Protein AF-A0A6P9AJT9-F1 (afdb_monomer_lite)

Structure (mmCIF, N/CA/C/O backbone):
data_AF-A0A6P9AJT9-F1
#
_entry.id   AF-A0A6P9AJT9-F1
#
loop_
_atom_site.group_PDB
_atom_site.id
_atom_site.type_symbol
_atom_site.label_atom_id
_atom_site.label_alt_id
_atom_site.label_comp_id
_atom_site.label_asym_id
_atom_site.label_entity_id
_atom_site.label_seq_id
_atom_site.pdbx_PDB_ins_code
_atom_site.Cartn_x
_atom_site.Cartn_y
_atom_site.Cartn_z
_atom_site.occupancy
_atom_site.B_iso_or_equiv
_atom_site.auth_seq_id
_atom_site.auth_comp_id
_atom_site.auth_asym_id
_atom_site.auth_atom_id
_atom_site.pdbx_PDB_model_num
ATOM 1 N N . MET A 1 1 ? 3.632 -14.065 -50.472 1.00 48.81 1 MET A N 1
ATOM 2 C CA . MET A 1 1 ? 4.956 -13.407 -50.469 1.00 48.81 1 MET A CA 1
ATOM 3 C C . MET A 1 1 ? 5.818 -14.135 -49.454 1.00 48.81 1 MET A C 1
ATOM 5 O O . MET A 1 1 ? 5.498 -14.077 -48.276 1.00 48.81 1 MET A O 1
ATOM 9 N N . ALA A 1 2 ? 6.800 -14.916 -49.907 1.00 60.28 2 ALA A N 1
ATOM 10 C CA . ALA A 1 2 ? 7.737 -15.587 -49.007 1.00 60.28 2 ALA A CA 1
ATOM 11 C C . ALA A 1 2 ? 8.748 -14.549 -48.498 1.00 60.28 2 ALA A C 1
ATOM 13 O O . ALA A 1 2 ? 9.309 -13.810 -49.304 1.00 60.28 2 ALA A O 1
ATOM 14 N N . VAL A 1 3 ? 8.918 -14.454 -47.178 1.00 65.94 3 VAL A N 1
ATOM 15 C CA . VAL A 1 3 ? 9.905 -13.563 -46.550 1.00 65.94 3 VAL A CA 1
ATOM 16 C C . VAL A 1 3 ? 11.297 -14.064 -46.923 1.00 65.94 3 VAL A C 1
ATOM 18 O O . VAL A 1 3 ? 11.559 -15.264 -46.822 1.00 65.94 3 VAL A O 1
ATOM 21 N N . SER A 1 4 ? 12.165 -13.171 -47.401 1.00 76.00 4 SER A N 1
ATOM 22 C CA . SER A 1 4 ? 13.507 -13.556 -47.824 1.00 76.00 4 SER A CA 1
ATOM 23 C C . SER A 1 4 ? 14.396 -13.841 -46.609 1.00 76.00 4 SER A C 1
ATOM 25 O O . SER A 1 4 ? 14.273 -13.223 -45.551 1.00 76.00 4 SER A O 1
ATOM 27 N N . ASP A 1 5 ? 15.324 -14.782 -46.757 1.00 70.56 5 ASP A N 1
ATOM 28 C CA . ASP A 1 5 ? 16.212 -15.228 -45.675 1.00 70.56 5 ASP A CA 1
ATOM 29 C C . ASP A 1 5 ? 17.181 -14.120 -45.200 1.00 70.56 5 ASP A C 1
ATOM 31 O O . ASP A 1 5 ? 17.721 -14.157 -44.094 1.00 70.56 5 ASP A O 1
ATOM 35 N N . GLN A 1 6 ? 17.380 -13.088 -46.028 1.00 69.25 6 GLN A N 1
ATOM 36 C CA . GLN A 1 6 ? 18.129 -11.880 -45.675 1.00 69.25 6 GLN A CA 1
ATOM 37 C C . GLN A 1 6 ? 17.323 -10.964 -44.744 1.00 69.25 6 GLN A C 1
ATOM 39 O O . GLN A 1 6 ? 17.877 -10.458 -43.766 1.00 69.25 6 GLN A O 1
ATOM 44 N N . ASP A 1 7 ? 16.016 -10.821 -44.972 1.00 65.56 7 ASP A N 1
ATOM 45 C CA . ASP A 1 7 ? 15.132 -10.012 -44.122 1.00 65.56 7 ASP A CA 1
ATOM 46 C C . ASP A 1 7 ? 15.021 -10.599 -42.706 1.00 65.56 7 ASP A C 1
ATOM 48 O O . ASP A 1 7 ? 15.033 -9.867 -41.715 1.00 65.56 7 ASP A O 1
ATOM 52 N N . LEU A 1 8 ? 14.997 -11.933 -42.595 1.00 63.47 8 LEU A N 1
ATOM 53 C CA . LEU A 1 8 ? 14.996 -12.643 -41.309 1.00 63.47 8 LEU A CA 1
ATOM 54 C C . LEU A 1 8 ? 16.290 -12.408 -40.513 1.00 63.47 8 LEU A C 1
ATOM 56 O O . LEU A 1 8 ? 16.243 -12.207 -39.297 1.00 63.47 8 LEU A O 1
ATOM 60 N N . LYS A 1 9 ? 17.445 -12.375 -41.188 1.00 66.56 9 LYS A N 1
ATOM 61 C CA . LYS A 1 9 ? 18.742 -12.074 -40.558 1.00 66.56 9 LYS A CA 1
ATOM 62 C C . LYS A 1 9 ? 18.822 -10.620 -40.094 1.00 66.56 9 LYS A C 1
ATOM 64 O O . LYS A 1 9 ? 19.258 -10.370 -38.973 1.00 66.56 9 LYS A O 1
ATOM 69 N N . HIS A 1 10 ? 18.350 -9.673 -40.907 1.00 68.19 10 HIS A N 1
ATOM 70 C CA . HIS A 1 10 ? 18.283 -8.259 -40.526 1.00 68.19 10 HIS A CA 1
ATOM 71 C C . HIS A 1 10 ? 17.366 -8.021 -39.321 1.00 68.19 10 HIS A C 1
ATOM 73 O O . HIS A 1 10 ? 17.734 -7.275 -38.412 1.00 68.19 10 HIS A O 1
ATOM 79 N N . PHE A 1 11 ? 16.217 -8.700 -39.264 1.00 71.25 11 PHE A N 1
ATOM 80 C CA . PHE A 1 11 ? 15.327 -8.650 -38.105 1.00 71.25 11 PHE A CA 1
ATOM 81 C C . PHE A 1 11 ? 15.996 -9.198 -36.835 1.00 71.25 11 PHE A C 1
ATOM 83 O O . PHE A 1 11 ? 15.882 -8.589 -35.773 1.00 71.25 11 PHE A O 1
ATOM 90 N N . GLY A 1 12 ? 16.735 -10.307 -36.942 1.00 79.44 12 GLY A N 1
ATOM 91 C CA . GLY A 1 12 ? 17.467 -10.894 -35.816 1.00 79.44 12 GLY A CA 1
ATOM 92 C C . GLY A 1 12 ? 18.524 -9.954 -35.226 1.00 79.44 12 GLY A C 1
ATOM 93 O O . GLY A 1 12 ? 18.573 -9.775 -34.010 1.00 79.44 12 GLY A O 1
ATOM 94 N N . VAL A 1 13 ? 19.312 -9.296 -36.083 1.00 83.56 13 VAL A N 1
ATOM 95 C CA . VAL A 1 13 ? 20.342 -8.333 -35.652 1.00 83.56 13 VAL A CA 1
ATOM 96 C C . VAL A 1 13 ? 19.707 -7.103 -34.996 1.00 83.56 13 VAL A C 1
ATOM 98 O O . VAL A 1 13 ? 20.114 -6.710 -33.904 1.00 83.56 13 VAL A O 1
ATOM 101 N N . ALA A 1 14 ? 18.653 -6.542 -35.598 1.00 87.75 14 ALA A N 1
ATOM 102 C CA . ALA A 1 14 ? 17.941 -5.398 -35.027 1.00 87.75 14 ALA A CA 1
ATOM 103 C C . ALA A 1 14 ? 17.299 -5.733 -33.667 1.00 87.75 14 ALA A C 1
ATOM 105 O O . ALA A 1 14 ? 17.357 -4.936 -32.728 1.00 87.75 14 ALA A O 1
ATOM 106 N N . ALA A 1 15 ? 16.715 -6.927 -33.527 1.00 89.75 15 ALA A N 1
ATOM 107 C CA . ALA A 1 15 ? 16.141 -7.389 -32.266 1.00 89.75 15 ALA A CA 1
ATOM 108 C C . ALA A 1 15 ? 17.207 -7.542 -31.165 1.00 89.75 15 ALA A C 1
ATOM 110 O O . ALA A 1 15 ? 16.974 -7.153 -30.016 1.00 89.75 15 ALA A O 1
ATOM 111 N N . GLU A 1 16 ? 18.388 -8.058 -31.510 1.00 93.19 16 GLU A N 1
ATOM 112 C CA . GLU A 1 16 ? 19.512 -8.190 -30.582 1.00 93.19 16 GLU A CA 1
ATOM 113 C C . GLU A 1 16 ? 20.036 -6.821 -30.119 1.00 93.19 16 GLU A C 1
ATOM 115 O O . GLU A 1 16 ? 20.281 -6.614 -28.927 1.00 93.19 16 GLU A O 1
ATOM 120 N N . GLU A 1 17 ? 20.162 -5.855 -31.030 1.00 93.81 17 GLU A N 1
ATOM 121 C CA . GLU A 1 17 ? 20.579 -4.487 -30.706 1.00 93.81 17 GLU A CA 1
ATOM 122 C C . GLU A 1 17 ? 19.581 -3.777 -29.784 1.00 93.81 17 GLU A C 1
ATOM 124 O O . GLU A 1 17 ? 19.985 -3.153 -28.797 1.00 93.81 17 GLU A O 1
ATOM 129 N N . ILE A 1 18 ? 18.276 -3.929 -30.039 1.00 95.06 18 ILE A N 1
ATOM 130 C CA . ILE A 1 18 ? 17.214 -3.397 -29.172 1.00 95.06 18 ILE A CA 1
ATOM 131 C C . ILE A 1 18 ? 17.317 -4.000 -27.769 1.00 95.06 18 ILE A C 1
ATOM 133 O O . ILE A 1 18 ? 17.226 -3.278 -26.769 1.00 95.06 18 ILE A O 1
ATOM 137 N N . TRP A 1 19 ? 17.535 -5.314 -27.675 1.00 95.31 19 TRP A N 1
ATOM 138 C CA . TRP A 1 19 ? 17.695 -5.989 -26.392 1.00 95.31 19 TRP A CA 1
ATOM 139 C C . TRP A 1 19 ? 18.934 -5.488 -25.637 1.00 95.31 19 TRP A C 1
ATOM 141 O O . TRP A 1 19 ? 18.825 -5.110 -24.468 1.00 95.31 19 TRP A O 1
ATOM 151 N N . LYS A 1 20 ? 20.088 -5.377 -26.306 1.00 97.06 20 LYS A N 1
ATOM 152 C CA . LYS A 1 20 ? 21.320 -4.831 -25.709 1.00 97.06 20 LYS A CA 1
ATOM 153 C C . LYS A 1 20 ? 21.114 -3.403 -25.204 1.00 97.06 20 LYS A C 1
ATOM 155 O O . LYS A 1 20 ? 21.461 -3.098 -24.062 1.00 97.06 20 LYS A O 1
ATOM 160 N N . ALA A 1 21 ? 20.496 -2.541 -26.012 1.00 96.50 21 ALA A N 1
ATOM 161 C CA . ALA A 1 21 ? 20.201 -1.162 -25.630 1.00 96.50 21 ALA A CA 1
ATOM 162 C C . ALA A 1 21 ? 19.281 -1.088 -24.401 1.00 96.50 21 ALA A C 1
ATOM 164 O O . ALA A 1 21 ? 19.487 -0.250 -23.519 1.00 96.50 21 ALA A O 1
ATOM 165 N N . ARG A 1 22 ? 18.291 -1.985 -24.305 1.00 97.00 22 ARG A N 1
ATOM 166 C CA . ARG A 1 22 ? 17.413 -2.092 -23.134 1.00 97.00 22 ARG A CA 1
ATOM 167 C C . ARG A 1 22 ? 18.192 -2.475 -21.875 1.00 97.00 22 ARG A C 1
ATOM 169 O O . ARG A 1 22 ? 18.054 -1.785 -20.870 1.00 97.00 22 ARG A O 1
ATOM 176 N N . VAL A 1 23 ? 19.035 -3.508 -21.941 1.00 97.31 23 VAL A N 1
ATOM 177 C CA . VAL A 1 23 ? 19.845 -3.967 -20.796 1.00 97.31 23 VAL A CA 1
ATOM 178 C C . VAL A 1 23 ? 20.779 -2.861 -20.296 1.00 97.31 23 VAL A C 1
ATOM 180 O O . VAL A 1 23 ? 20.920 -2.659 -19.091 1.00 97.31 23 VAL A O 1
ATOM 183 N N . VAL A 1 24 ? 21.404 -2.109 -21.207 1.00 97.44 24 VAL A N 1
ATOM 184 C CA . VAL A 1 24 ? 22.273 -0.978 -20.840 1.00 97.44 24 VAL A CA 1
ATOM 185 C C . VAL A 1 24 ? 21.477 0.127 -20.143 1.00 97.44 24 VAL A C 1
ATOM 187 O O . VAL A 1 24 ? 21.902 0.620 -19.097 1.00 97.44 24 VAL A O 1
ATOM 190 N N . LYS A 1 25 ? 20.307 0.494 -20.681 1.00 96.69 25 LYS A N 1
ATOM 191 C CA . LYS A 1 25 ? 19.432 1.504 -20.066 1.00 96.69 25 LYS A CA 1
ATOM 192 C C . LYS A 1 25 ? 18.962 1.086 -18.680 1.00 96.69 25 LYS A C 1
ATOM 194 O O . LYS A 1 25 ? 18.967 1.909 -17.775 1.00 96.69 25 LYS A O 1
ATOM 199 N N . GLU A 1 26 ? 18.592 -0.175 -18.502 1.00 96.50 26 GLU A N 1
ATOM 200 C CA . GLU A 1 26 ? 18.145 -0.695 -17.211 1.00 96.50 26 GLU A CA 1
ATOM 201 C C . GLU A 1 26 ? 19.244 -0.594 -16.150 1.00 96.50 26 GLU A C 1
ATOM 203 O O . GLU A 1 26 ? 19.003 -0.066 -15.067 1.00 96.50 26 GLU A O 1
ATOM 208 N N . LYS A 1 27 ? 20.479 -0.987 -16.490 1.00 96.69 27 LYS A N 1
ATOM 209 C CA . LYS A 1 27 ? 21.638 -0.836 -15.596 1.00 96.69 27 LYS A CA 1
ATOM 210 C C . LYS A 1 27 ? 21.899 0.622 -15.219 1.00 96.69 27 LYS A C 1
ATOM 212 O O . LYS A 1 27 ? 22.202 0.908 -14.064 1.00 96.69 27 LYS A O 1
ATOM 217 N N . LEU A 1 28 ? 21.776 1.535 -16.181 1.00 95.94 28 LEU A N 1
ATOM 218 C CA . LEU A 1 28 ? 21.966 2.967 -15.955 1.00 95.94 28 LEU A CA 1
ATOM 219 C C . LEU A 1 28 ? 20.861 3.559 -15.073 1.00 95.94 28 LEU A C 1
ATOM 221 O O . LEU A 1 28 ? 21.143 4.339 -14.171 1.00 95.94 28 LEU A O 1
ATOM 225 N N . ILE A 1 29 ? 19.605 3.173 -15.292 1.00 94.19 29 ILE A N 1
ATOM 226 C CA . ILE A 1 29 ? 18.491 3.616 -14.448 1.00 94.19 29 ILE A CA 1
ATOM 227 C C . ILE A 1 29 ? 18.658 3.063 -13.031 1.00 94.19 29 ILE A C 1
ATOM 229 O O . ILE A 1 29 ? 18.475 3.806 -12.071 1.00 94.19 29 ILE A O 1
ATOM 233 N N . ALA A 1 30 ? 19.062 1.799 -12.887 1.00 94.38 30 ALA A N 1
ATOM 234 C CA . ALA A 1 30 ? 19.312 1.184 -11.587 1.00 94.38 30 ALA A CA 1
ATOM 235 C C . ALA A 1 30 ? 20.445 1.884 -10.818 1.00 94.38 30 ALA A C 1
ATOM 237 O O . ALA A 1 30 ? 20.326 2.081 -9.611 1.00 94.38 30 ALA A O 1
ATOM 238 N N . SER A 1 31 ? 21.516 2.311 -11.497 1.00 94.81 31 SER A N 1
ATOM 239 C CA . SER A 1 31 ? 22.606 3.055 -10.851 1.00 94.81 31 SER A CA 1
ATOM 240 C C . SER A 1 31 ? 22.228 4.501 -10.518 1.00 94.81 31 SER A C 1
ATOM 242 O O . SER A 1 31 ? 22.661 5.028 -9.495 1.00 94.81 31 SER A O 1
ATOM 244 N N . GLN A 1 32 ? 21.386 5.139 -11.335 1.00 96.00 32 GLN A N 1
ATOM 245 C CA . GLN A 1 32 ? 20.879 6.492 -11.079 1.00 96.00 32 GLN A CA 1
ATOM 246 C C . GLN A 1 32 ? 19.756 6.530 -10.038 1.00 96.00 32 GLN A C 1
ATOM 248 O O . GLN A 1 32 ? 19.528 7.577 -9.430 1.00 96.00 32 GLN A O 1
ATOM 253 N N . TRP A 1 33 ? 19.062 5.410 -9.825 1.00 93.25 33 TRP A N 1
ATOM 254 C CA . TRP A 1 33 ? 17.947 5.296 -8.891 1.00 93.25 33 TRP A CA 1
ATOM 255 C C . TRP A 1 33 ? 18.270 5.820 -7.484 1.00 93.25 33 TRP A C 1
ATOM 257 O O . TRP A 1 33 ? 17.566 6.730 -7.043 1.00 93.25 33 TRP A O 1
ATOM 267 N N . PRO A 1 34 ? 19.322 5.339 -6.787 1.00 94.06 34 PRO A N 1
ATOM 268 C CA . PRO A 1 34 ? 19.640 5.830 -5.451 1.00 94.06 34 PRO A CA 1
ATOM 269 C C . PRO A 1 34 ? 19.969 7.324 -5.459 1.00 94.06 34 PRO A C 1
ATOM 271 O O . PRO A 1 34 ? 19.479 8.047 -4.611 1.00 94.06 34 PRO A O 1
ATOM 274 N N . VAL A 1 35 ? 20.711 7.826 -6.448 1.00 94.62 35 VAL A N 1
ATOM 275 C CA . VAL A 1 35 ? 21.094 9.249 -6.488 1.00 94.62 35 VAL A CA 1
ATOM 276 C C . VAL A 1 35 ? 19.876 10.161 -6.652 1.00 94.62 35 VAL A C 1
ATOM 278 O O . VAL A 1 35 ? 19.792 11.207 -6.015 1.00 94.62 35 VAL A O 1
ATOM 281 N N . LYS A 1 36 ? 18.929 9.784 -7.518 1.00 94.81 36 LYS A N 1
ATOM 282 C CA . LYS A 1 36 ? 17.773 10.632 -7.835 1.00 94.81 36 LYS A CA 1
ATOM 283 C C . LYS A 1 36 ? 16.624 10.486 -6.836 1.00 94.81 36 LYS A C 1
ATOM 285 O O . LYS A 1 36 ? 15.870 11.440 -6.650 1.00 94.81 36 LYS A O 1
ATOM 290 N N . TRP A 1 37 ? 16.470 9.310 -6.230 1.00 93.69 37 TRP A N 1
ATOM 291 C CA . TRP A 1 37 ? 15.265 8.952 -5.479 1.00 93.69 37 TRP A CA 1
ATOM 292 C C . TRP A 1 37 ? 15.526 8.472 -4.044 1.00 93.69 37 TRP A C 1
ATOM 294 O O . TRP A 1 37 ? 14.555 8.179 -3.349 1.00 93.69 37 TRP A O 1
ATOM 304 N N . SER A 1 38 ? 16.775 8.415 -3.551 1.00 93.94 38 SER A N 1
ATOM 305 C CA . SER A 1 38 ? 17.039 8.025 -2.149 1.00 93.94 38 SER A CA 1
ATOM 306 C C . SER A 1 38 ? 16.336 8.935 -1.147 1.00 93.94 38 SER A C 1
ATOM 308 O O . SER A 1 38 ? 15.805 8.446 -0.155 1.00 93.94 38 SER A O 1
ATOM 310 N N . TRP A 1 39 ? 16.257 10.234 -1.447 1.00 95.56 39 TRP A N 1
ATOM 311 C CA . TRP A 1 39 ? 15.639 11.226 -0.569 1.00 95.56 39 TRP A CA 1
ATOM 312 C C . TRP A 1 39 ? 14.176 10.897 -0.239 1.00 95.56 39 TRP A C 1
ATOM 314 O O . TRP A 1 39 ? 13.728 11.202 0.858 1.00 95.56 39 TRP A O 1
ATOM 324 N N . MET A 1 40 ? 13.437 10.221 -1.131 1.00 96.12 40 MET A N 1
ATOM 325 C CA . MET A 1 40 ? 12.057 9.801 -0.847 1.00 96.12 40 MET A CA 1
ATOM 326 C C . MET A 1 40 ? 11.999 8.775 0.283 1.00 96.12 40 MET A C 1
ATOM 328 O O . MET A 1 40 ? 11.086 8.800 1.107 1.00 96.12 40 MET A O 1
ATOM 332 N N . VAL A 1 41 ? 12.969 7.857 0.314 1.00 95.44 41 VAL A N 1
ATOM 333 C CA . VAL A 1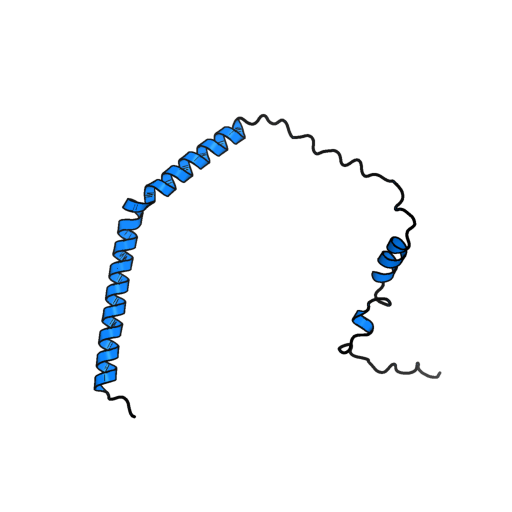 41 ? 13.088 6.858 1.379 1.00 95.44 41 VAL A CA 1
ATOM 334 C C . VAL A 1 41 ? 13.450 7.555 2.686 1.00 95.44 41 VAL A C 1
ATOM 336 O O . VAL A 1 41 ? 12.864 7.254 3.725 1.00 95.44 41 VAL A O 1
ATOM 339 N N . ASP A 1 42 ? 14.363 8.524 2.628 1.00 96.25 42 ASP A N 1
ATOM 340 C CA . ASP A 1 42 ? 14.767 9.311 3.791 1.00 96.25 42 ASP A CA 1
ATOM 341 C C . ASP A 1 42 ? 13.591 10.117 4.362 1.00 96.25 42 ASP A C 1
ATOM 343 O O . ASP A 1 42 ? 13.307 10.023 5.557 1.00 96.25 42 ASP A O 1
ATOM 347 N N . GLU A 1 43 ? 12.842 10.833 3.521 1.00 96.75 43 GLU A N 1
ATOM 348 C CA . GLU A 1 43 ? 11.650 11.584 3.930 1.00 96.75 43 GLU A CA 1
ATOM 349 C C . GLU A 1 43 ? 10.560 10.682 4.507 1.00 96.75 43 GLU A C 1
ATOM 351 O O . GLU A 1 43 ? 9.985 10.998 5.551 1.00 96.75 43 GLU A O 1
ATOM 356 N N . TYR A 1 44 ? 10.300 9.536 3.874 1.00 97.00 44 TYR A N 1
ATOM 357 C CA . TYR A 1 44 ? 9.347 8.560 4.394 1.00 97.00 44 TYR A CA 1
ATOM 358 C C . TYR A 1 44 ? 9.747 8.086 5.794 1.00 97.00 44 TYR A C 1
ATOM 360 O O . TYR A 1 44 ? 8.915 8.042 6.701 1.00 97.00 44 TYR A O 1
ATOM 368 N N . ASN A 1 45 ? 11.031 7.784 5.997 1.00 97.06 45 ASN A N 1
ATOM 369 C CA . ASN A 1 45 ? 11.551 7.363 7.294 1.00 97.06 45 ASN A CA 1
ATOM 370 C C . ASN A 1 45 ? 11.424 8.468 8.352 1.00 97.06 45 ASN A C 1
ATOM 372 O O . ASN A 1 45 ? 11.106 8.175 9.505 1.00 97.06 45 ASN A O 1
ATOM 376 N N . VAL A 1 46 ? 11.653 9.731 7.980 1.00 97.44 46 VAL A N 1
ATOM 377 C CA . VAL A 1 46 ? 11.458 10.881 8.877 1.00 97.44 46 VAL A CA 1
ATOM 378 C C . VAL A 1 46 ? 9.988 11.004 9.283 1.00 97.44 46 VAL A C 1
ATOM 380 O O . VAL A 1 46 ? 9.692 11.070 10.476 1.00 97.44 46 VAL A O 1
ATOM 383 N N . MET A 1 47 ? 9.060 10.962 8.325 1.00 96.75 47 MET A N 1
ATOM 384 C CA . MET A 1 47 ? 7.623 11.035 8.612 1.00 96.75 47 MET A CA 1
ATOM 385 C C . MET A 1 47 ? 7.137 9.849 9.453 1.00 96.75 47 MET A C 1
ATOM 387 O O . MET A 1 47 ? 6.335 10.026 10.371 1.00 96.75 47 MET A O 1
ATOM 391 N N . ALA A 1 48 ? 7.637 8.641 9.183 1.00 96.69 48 ALA A N 1
ATOM 392 C CA . ALA A 1 48 ? 7.306 7.450 9.959 1.00 96.69 48 ALA A CA 1
ATOM 393 C C . ALA A 1 48 ? 7.717 7.605 11.433 1.00 96.69 48 ALA A C 1
ATOM 395 O O . ALA A 1 48 ? 6.910 7.332 12.322 1.00 96.69 48 ALA A O 1
ATOM 396 N N . LYS A 1 49 ? 8.924 8.128 11.696 1.00 96.94 49 LYS A N 1
ATOM 397 C CA . LYS A 1 49 ? 9.390 8.428 13.060 1.00 96.94 49 LYS A CA 1
ATOM 398 C C . LYS A 1 49 ? 8.503 9.459 13.754 1.00 96.94 49 LYS A C 1
ATOM 400 O O . LYS A 1 49 ? 8.068 9.218 14.875 1.00 96.94 49 LYS A O 1
ATOM 405 N N . GLN A 1 50 ? 8.166 10.554 13.071 1.00 95.94 50 GLN A N 1
ATOM 406 C CA . GLN A 1 50 ? 7.269 11.583 13.613 1.00 95.94 50 GLN A CA 1
ATOM 407 C C . GLN A 1 50 ? 5.889 11.013 13.971 1.00 95.94 50 GLN A C 1
ATOM 409 O O . GLN A 1 50 ? 5.320 11.341 15.011 1.00 95.94 50 GLN A O 1
ATOM 414 N N . LEU A 1 51 ? 5.338 10.129 13.134 1.00 93.62 51 LEU A N 1
ATOM 415 C CA . LEU A 1 51 ? 4.066 9.469 13.423 1.00 93.62 51 LEU A CA 1
ATOM 416 C C . LEU A 1 51 ? 4.150 8.557 14.644 1.00 93.62 51 LEU A C 1
ATOM 418 O O . LEU A 1 51 ? 3.208 8.527 15.437 1.00 93.62 51 LEU A O 1
ATOM 422 N N . ASP A 1 52 ? 5.241 7.818 14.805 1.00 93.62 52 ASP A N 1
ATOM 423 C CA . ASP A 1 52 ? 5.432 6.955 15.968 1.00 93.62 52 ASP A CA 1
ATOM 424 C C . ASP A 1 52 ? 5.631 7.767 17.254 1.00 93.62 52 ASP A C 1
ATOM 426 O O . ASP A 1 52 ? 5.028 7.442 18.278 1.00 93.62 52 ASP A O 1
ATOM 430 N N . GLU A 1 53 ? 6.348 8.889 17.198 1.00 93.44 53 GLU A N 1
ATOM 431 C CA . GLU A 1 53 ? 6.430 9.852 18.303 1.00 93.44 53 GLU A CA 1
ATOM 432 C C . GLU A 1 53 ? 5.041 10.382 18.689 1.00 93.44 53 GLU A C 1
ATOM 434 O O . GLU A 1 53 ? 4.662 10.345 19.861 1.00 93.44 53 GLU A O 1
ATOM 439 N N . LEU A 1 54 ? 4.222 10.784 17.713 1.00 89.62 54 LEU A N 1
ATOM 440 C CA . LEU A 1 54 ? 2.850 11.240 17.961 1.00 89.62 54 LEU A CA 1
ATOM 441 C C . LEU A 1 54 ? 1.941 10.137 18.520 1.00 89.62 54 LEU A C 1
ATOM 443 O O . LEU A 1 54 ? 1.068 10.417 19.346 1.00 89.62 54 LEU A O 1
ATOM 447 N N . LYS A 1 55 ? 2.121 8.880 18.095 1.00 85.88 55 LYS A N 1
ATOM 448 C CA . LYS A 1 55 ? 1.405 7.736 18.683 1.00 85.88 55 LYS A CA 1
ATOM 449 C C . LYS A 1 55 ? 1.797 7.529 20.142 1.00 85.88 55 LYS A C 1
ATOM 451 O O . LYS A 1 55 ? 0.911 7.250 20.943 1.00 85.88 55 LYS A O 1
ATOM 456 N N . ASN A 1 56 ? 3.076 7.690 20.478 1.00 84.88 56 ASN A N 1
ATOM 457 C CA . ASN A 1 56 ? 3.582 7.535 21.842 1.00 84.88 56 ASN A CA 1
ATOM 458 C C . ASN A 1 56 ? 3.141 8.683 22.761 1.00 84.88 56 ASN A C 1
ATOM 460 O O . ASN A 1 56 ? 2.875 8.461 23.939 1.00 84.88 56 ASN A O 1
ATOM 464 N N . LEU A 1 57 ? 3.019 9.901 22.224 1.00 83.25 57 LEU A N 1
ATOM 465 C CA . LEU A 1 57 ? 2.503 11.067 22.949 1.00 83.25 57 LEU A CA 1
ATOM 466 C C . LEU A 1 57 ? 0.987 11.027 23.148 1.00 83.25 57 LEU A C 1
ATOM 468 O O . LEU A 1 57 ? 0.466 11.717 24.026 1.00 83.25 57 LEU A O 1
ATOM 472 N N . ARG A 1 58 ? 0.256 10.245 22.341 1.00 73.31 58 ARG A N 1
ATOM 473 C CA . ARG A 1 58 ? -1.179 10.057 22.543 1.00 73.31 58 ARG A CA 1
ATOM 474 C C . ARG A 1 58 ? -1.361 9.378 23.905 1.00 73.31 58 ARG A C 1
ATOM 476 O O . ARG A 1 58 ? -0.959 8.224 24.051 1.00 73.31 58 ARG A O 1
ATOM 483 N N . PRO A 1 59 ? -1.995 10.035 24.892 1.00 72.12 59 PRO A N 1
ATOM 484 C CA . PRO A 1 59 ? -2.271 9.370 26.152 1.00 72.12 59 PRO A CA 1
ATOM 485 C C . PRO A 1 59 ? -3.128 8.137 25.860 1.00 72.12 59 PRO A C 1
ATOM 487 O O . PRO A 1 59 ? -3.979 8.165 24.962 1.00 72.12 59 PRO A O 1
ATOM 490 N N . VAL A 1 60 ? -2.941 7.064 26.632 1.00 67.44 60 VAL A N 1
ATOM 491 C CA . VAL A 1 60 ? -3.814 5.876 26.628 1.00 67.44 60 VAL A CA 1
ATOM 492 C C . VAL A 1 60 ? -5.171 6.244 27.247 1.00 67.44 60 VAL A C 1
ATOM 494 O O . VAL A 1 60 ? -5.711 5.569 28.112 1.00 67.44 60 VAL A O 1
ATOM 497 N N . ILE A 1 61 ? -5.762 7.353 26.812 1.00 62.00 61 ILE A N 1
ATOM 498 C CA . ILE A 1 61 ? -7.193 7.561 26.884 1.00 62.00 61 ILE A CA 1
ATOM 499 C C . ILE A 1 61 ? -7.722 6.606 25.826 1.00 62.00 61 ILE A C 1
ATOM 501 O O . ILE A 1 61 ? -7.902 6.959 24.656 1.00 62.00 61 ILE A O 1
ATOM 505 N N . GLY A 1 62 ? -7.877 5.341 26.221 1.00 64.19 62 GLY A N 1
ATOM 506 C CA . GLY A 1 62 ? -8.701 4.414 25.476 1.00 64.19 62 GLY A CA 1
ATOM 507 C C . GLY A 1 62 ? -10.009 5.148 25.264 1.00 64.19 62 GLY A C 1
ATOM 508 O O . GLY A 1 62 ? -10.693 5.460 26.237 1.00 64.19 62 GLY A O 1
ATOM 509 N N . ARG A 1 63 ? -10.313 5.523 24.013 1.00 63.00 63 ARG A N 1
ATOM 510 C CA . ARG A 1 63 ? -11.643 6.039 23.700 1.00 63.00 63 ARG A CA 1
ATOM 511 C C . ARG A 1 63 ? -12.580 4.999 24.297 1.00 63.00 63 ARG A C 1
ATOM 513 O O . ARG A 1 63 ? -12.428 3.833 23.908 1.00 63.00 63 ARG A O 1
ATOM 520 N N . PRO A 1 64 ? -13.447 5.344 25.264 1.00 67.62 64 PRO A N 1
ATOM 521 C CA . PRO A 1 64 ? -14.405 4.371 25.739 1.00 67.62 64 PRO A CA 1
ATOM 522 C C . PRO A 1 64 ? -15.113 3.902 24.477 1.00 67.62 64 PRO A C 1
ATOM 524 O O . PRO A 1 64 ? -15.657 4.725 23.734 1.00 67.62 64 PRO A O 1
ATOM 527 N N . LYS A 1 65 ? -14.983 2.607 24.149 1.00 71.06 65 LYS A N 1
ATOM 528 C CA . LYS A 1 65 ? -15.795 2.039 23.077 1.00 71.06 65 LYS A CA 1
ATOM 529 C C . LYS A 1 65 ? -17.211 2.452 23.454 1.00 71.06 65 LYS A C 1
ATOM 531 O O . LYS A 1 65 ? -17.577 2.186 24.604 1.00 71.06 65 LYS A O 1
ATOM 536 N N . PRO A 1 66 ? -17.947 3.169 22.589 1.00 73.88 66 PRO A N 1
ATOM 537 C CA . PRO A 1 66 ? -19.318 3.504 22.910 1.00 73.88 66 PRO A CA 1
ATOM 538 C C . PRO A 1 66 ? -19.973 2.179 23.268 1.00 73.88 66 PRO A C 1
ATOM 540 O O . PRO A 1 66 ? -19.955 1.244 22.464 1.00 73.88 66 PRO A O 1
ATOM 543 N N . VAL A 1 67 ? -20.395 2.050 24.528 1.00 76.06 67 VAL A N 1
ATOM 544 C CA . VAL A 1 67 ? -21.130 0.874 24.966 1.00 76.06 67 VAL A CA 1
ATOM 545 C C . VAL A 1 67 ? -22.368 0.907 24.099 1.00 76.06 67 VAL A C 1
ATOM 547 O O . VAL A 1 67 ? -23.188 1.815 24.224 1.00 76.06 67 VAL A O 1
ATOM 550 N N . GLU A 1 68 ? -22.428 0.001 23.129 1.00 72.88 68 GLU A N 1
ATOM 551 C CA . GLU A 1 68 ? -23.577 -0.123 22.255 1.00 72.88 68 GLU A CA 1
ATOM 552 C C . GLU A 1 68 ? -24.719 -0.579 23.158 1.00 72.88 68 GLU A C 1
ATOM 554 O O . GLU A 1 68 ? -24.854 -1.762 23.474 1.00 72.88 68 GLU A O 1
ATOM 559 N N . ILE A 1 69 ? -25.503 0.383 23.652 1.00 77.75 69 ILE A N 1
ATOM 560 C CA . ILE A 1 69 ? -26.751 0.109 24.350 1.00 77.75 69 ILE A CA 1
ATOM 561 C C . ILE A 1 69 ? -27.679 -0.413 23.263 1.00 77.75 69 ILE A C 1
ATOM 563 O O . ILE A 1 69 ? -28.421 0.343 22.634 1.00 77.75 69 ILE A O 1
ATOM 567 N N . ARG A 1 70 ? -27.563 -1.711 22.968 1.00 71.81 70 ARG A N 1
ATOM 568 C CA . ARG A 1 70 ? -28.444 -2.388 22.030 1.00 71.81 70 ARG A CA 1
ATOM 569 C C . ARG A 1 70 ? -29.856 -2.133 22.511 1.00 71.81 70 ARG A C 1
ATOM 571 O O . ARG A 1 70 ? -30.236 -2.524 23.613 1.00 71.81 70 ARG A O 1
ATOM 578 N N . SER A 1 71 ? -30.616 -1.411 21.701 1.00 73.44 71 SER A N 1
ATOM 579 C CA . SER A 1 71 ? -32.013 -1.178 21.995 1.00 73.44 71 SER A CA 1
ATOM 580 C C . SER A 1 71 ? -32.719 -2.521 21.863 1.00 73.44 71 SER A C 1
ATOM 582 O O . SER A 1 71 ? -32.998 -2.968 20.757 1.00 73.44 71 SER A O 1
ATOM 584 N N . CYS A 1 72 ? -33.023 -3.169 22.988 1.00 70.25 72 CYS A N 1
ATOM 585 C CA . CYS A 1 72 ? -33.888 -4.350 23.038 1.00 70.25 72 CYS A CA 1
ATOM 586 C C . CYS A 1 72 ? -35.359 -3.990 22.760 1.00 70.25 72 CYS A C 1
ATOM 588 O O . CYS A 1 72 ? -36.267 -4.653 23.258 1.00 70.25 72 CYS A O 1
ATOM 590 N N . LYS A 1 73 ? -35.622 -2.911 22.010 1.00 76.25 73 LYS A N 1
ATOM 591 C CA . LYS A 1 73 ? -36.970 -2.609 21.545 1.00 76.25 73 LYS A CA 1
ATOM 592 C C . LYS A 1 73 ? -37.395 -3.750 20.622 1.00 76.25 73 LYS A C 1
ATOM 594 O O . LYS A 1 73 ? -36.603 -4.155 19.767 1.00 76.25 73 LYS A O 1
ATOM 599 N N . PRO A 1 74 ? -38.610 -4.293 20.790 1.00 80.25 74 PRO A N 1
ATOM 600 C CA . PRO A 1 74 ? -39.094 -5.315 19.884 1.00 80.25 74 PRO A CA 1
ATOM 601 C C . PRO A 1 74 ? -39.084 -4.745 18.465 1.00 80.25 74 PRO A C 1
ATOM 603 O O . PRO A 1 74 ? -39.476 -3.599 18.240 1.00 80.25 74 PRO A O 1
ATOM 606 N N . MET A 1 75 ? -38.606 -5.546 17.515 1.00 73.62 75 MET A N 1
ATOM 607 C CA . MET A 1 75 ? -38.682 -5.212 16.097 1.00 73.62 75 MET A CA 1
ATOM 608 C C . MET A 1 75 ? -40.145 -4.868 15.760 1.00 73.62 75 MET A C 1
ATOM 610 O O . MET A 1 75 ? -41.023 -5.668 16.110 1.00 73.62 75 MET A O 1
ATOM 614 N N . PRO A 1 76 ? -40.433 -3.722 15.118 1.00 78.69 76 PRO A N 1
ATOM 615 C CA . PRO A 1 76 ? -41.804 -3.324 14.822 1.00 78.69 76 PRO A CA 1
ATOM 616 C C . PRO A 1 76 ? -42.494 -4.390 13.967 1.00 78.69 76 PRO A C 1
ATOM 618 O O . PRO A 1 76 ? -41.870 -4.997 13.087 1.00 78.69 76 PRO A O 1
ATOM 621 N N . ASP A 1 77 ? -43.774 -4.633 14.249 1.00 84.94 77 ASP A N 1
ATOM 622 C CA . ASP A 1 77 ? -44.571 -5.585 13.484 1.00 84.94 77 ASP A CA 1
ATOM 623 C C . ASP A 1 77 ? -44.929 -4.959 12.136 1.00 84.94 77 ASP A C 1
ATOM 625 O O . ASP A 1 77 ? -45.813 -4.114 12.016 1.00 84.94 77 ASP A O 1
ATOM 629 N N . THR A 1 78 ? -44.124 -5.287 11.132 1.00 91.25 78 THR A N 1
ATOM 630 C CA . THR A 1 78 ? -44.244 -4.761 9.776 1.00 91.25 78 THR A CA 1
ATOM 631 C C . THR A 1 78 ? -44.388 -5.924 8.815 1.00 91.25 78 THR A C 1
AT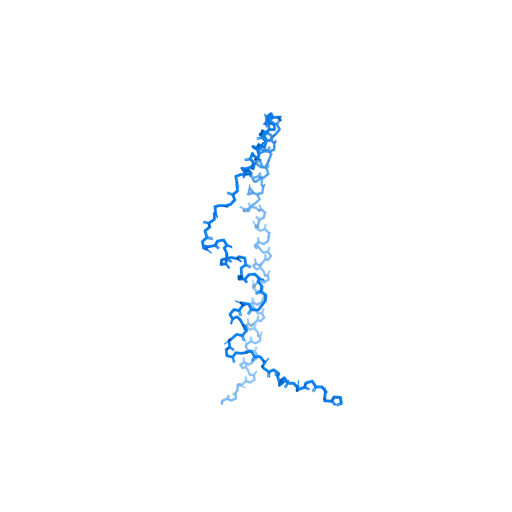OM 633 O O . THR A 1 78 ? -43.792 -6.986 9.009 1.00 91.25 78 THR A O 1
ATOM 636 N N . SER A 1 79 ? -45.113 -5.710 7.719 1.00 90.69 79 SER A N 1
ATOM 637 C CA . SER A 1 79 ? -45.148 -6.670 6.612 1.00 90.69 79 SER A CA 1
ATOM 638 C C . SER A 1 79 ? -43.732 -7.003 6.131 1.00 90.69 79 SER A C 1
ATOM 640 O O . SER A 1 79 ? -43.431 -8.168 5.899 1.00 90.69 79 SER A O 1
ATOM 642 N N . SER A 1 80 ? -42.824 -6.021 6.103 1.00 88.69 80 SER A N 1
ATOM 643 C CA . SER A 1 80 ? -41.406 -6.210 5.774 1.00 88.69 80 SER A CA 1
ATOM 644 C C . SER A 1 80 ? -40.696 -7.225 6.677 1.00 88.69 80 SER A C 1
ATOM 646 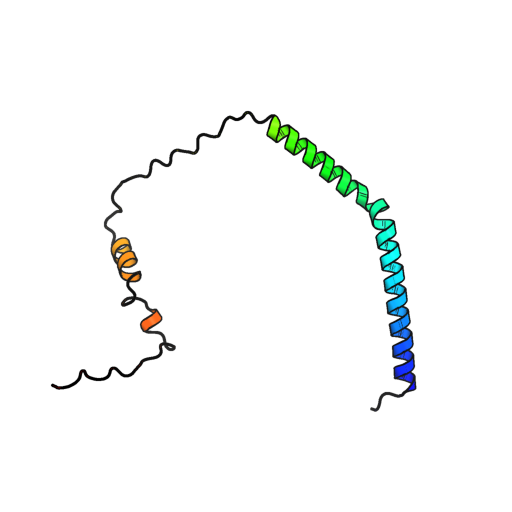O O . SER A 1 80 ? -39.852 -7.975 6.190 1.00 88.69 80 SER A O 1
ATOM 648 N N . ARG A 1 81 ? -41.045 -7.305 7.970 1.00 84.81 81 ARG A N 1
ATOM 649 C CA . ARG A 1 81 ? -40.506 -8.315 8.899 1.00 84.81 81 ARG A CA 1
ATOM 650 C C . ARG A 1 81 ? -40.943 -9.723 8.500 1.00 84.81 81 ARG A C 1
ATOM 652 O O . ARG A 1 81 ? -40.116 -10.632 8.457 1.00 84.81 81 ARG A O 1
ATOM 659 N N . VAL A 1 82 ? -42.231 -9.893 8.207 1.00 87.88 82 VAL A N 1
ATOM 660 C CA . VAL A 1 82 ? -42.800 -11.177 7.772 1.00 87.88 82 VAL A CA 1
ATOM 661 C C . VAL A 1 82 ? -42.224 -11.580 6.415 1.00 87.88 82 VAL A C 1
ATOM 663 O O . VAL A 1 82 ? -41.788 -12.716 6.257 1.00 87.88 82 VAL A O 1
ATOM 666 N N . ILE A 1 83 ? -42.141 -10.637 5.471 1.00 88.19 83 ILE A N 1
ATOM 667 C CA . ILE A 1 83 ? -41.554 -10.838 4.140 1.00 88.19 83 ILE A CA 1
ATOM 668 C C . ILE A 1 83 ? -40.091 -11.268 4.268 1.00 88.19 83 ILE A C 1
ATOM 670 O O . ILE A 1 83 ? -39.729 -12.308 3.732 1.00 88.19 83 ILE A O 1
ATOM 674 N N . GLY A 1 84 ? -39.267 -10.539 5.028 1.00 86.56 84 GLY A N 1
ATOM 675 C CA . GLY A 1 84 ? -37.855 -10.883 5.221 1.00 86.56 84 GLY A CA 1
ATOM 676 C C . GLY A 1 84 ? -37.660 -12.278 5.825 1.00 86.56 84 GLY A C 1
ATOM 677 O O . GLY A 1 84 ? -36.816 -13.053 5.370 1.00 86.56 84 GLY A O 1
ATOM 678 N N . TRP A 1 85 ? -38.487 -12.648 6.805 1.00 85.25 85 TRP A N 1
ATOM 679 C CA . TRP A 1 85 ? -38.460 -13.991 7.385 1.00 85.25 85 TRP A CA 1
ATOM 680 C C . TRP A 1 85 ? -38.897 -15.078 6.391 1.00 85.25 85 TRP A C 1
ATOM 682 O O . TRP A 1 85 ? -38.240 -16.117 6.298 1.00 85.25 85 TRP A O 1
ATOM 692 N N . LEU A 1 86 ? -39.955 -14.835 5.609 1.00 87.19 86 LEU A N 1
ATOM 693 C CA . LEU A 1 86 ? -40.423 -15.754 4.567 1.00 87.19 86 LEU A CA 1
ATOM 694 C C . LEU A 1 86 ? -39.379 -15.938 3.463 1.00 87.19 86 LEU A C 1
ATOM 696 O O . LEU A 1 86 ? -39.119 -17.073 3.072 1.00 87.19 86 LEU A O 1
ATOM 700 N N . THR A 1 87 ? -38.717 -14.864 3.021 1.00 85.50 87 THR A N 1
ATOM 701 C CA . THR A 1 87 ? -37.696 -14.924 1.959 1.00 85.50 87 THR A CA 1
ATOM 702 C C 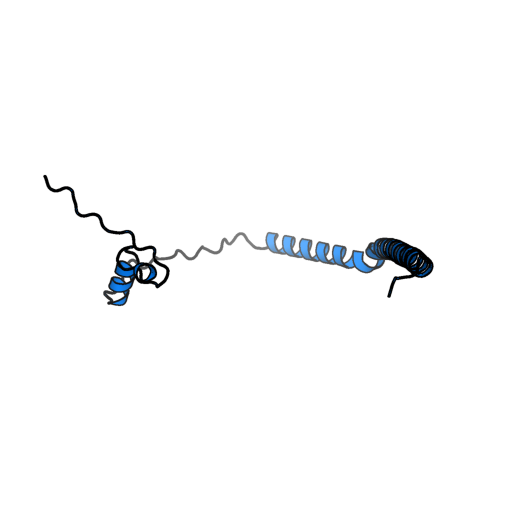. THR A 1 87 ? -36.479 -15.771 2.325 1.00 85.50 87 THR A C 1
ATOM 704 O O . THR A 1 87 ? -35.776 -16.249 1.438 1.00 85.50 87 THR A O 1
ATOM 707 N N . ASN A 1 88 ? -36.227 -16.000 3.619 1.00 86.56 88 ASN A N 1
ATOM 708 C CA . ASN A 1 88 ? -35.111 -16.835 4.059 1.00 86.56 88 ASN A CA 1
ATOM 709 C C . ASN A 1 88 ? -35.402 -18.344 3.923 1.00 86.56 88 ASN A C 1
ATOM 711 O O . ASN A 1 88 ? -34.480 -19.163 3.917 1.00 86.56 88 ASN A O 1
ATOM 715 N N . ARG A 1 89 ? -36.676 -18.739 3.793 1.00 89.25 89 ARG A N 1
ATOM 716 C CA . ARG A 1 89 ? -37.043 -20.143 3.586 1.00 89.25 89 ARG A CA 1
ATOM 717 C C . ARG A 1 89 ? -36.727 -20.553 2.142 1.00 89.25 89 ARG A C 1
ATOM 719 O O . ARG A 1 89 ? -37.064 -19.813 1.218 1.00 89.25 89 ARG A O 1
ATOM 726 N N . PRO A 1 90 ? -36.123 -21.732 1.916 1.00 86.06 90 PRO A N 1
ATOM 727 C CA . PRO A 1 90 ? -35.720 -22.172 0.578 1.00 86.06 90 PRO A CA 1
ATOM 728 C C . PRO A 1 90 ? -36.905 -22.323 -0.389 1.00 86.06 90 PRO A C 1
ATOM 730 O O . PRO A 1 90 ? -36.753 -22.075 -1.579 1.00 86.06 90 PRO A O 1
ATOM 733 N N . GLU A 1 91 ? -38.089 -22.649 0.131 1.00 85.50 91 GLU A N 1
ATOM 734 C CA . GLU A 1 91 ? -39.338 -22.822 -0.625 1.00 85.50 91 GLU A CA 1
ATOM 735 C C . GLU A 1 91 ? -39.838 -21.530 -1.292 1.00 85.50 91 GLU A C 1
ATOM 737 O O . GLU A 1 91 ? -40.483 -21.577 -2.337 1.00 85.50 91 GLU A O 1
ATOM 742 N N . PHE A 1 92 ? -39.528 -20.370 -0.704 1.00 83.81 92 PHE A N 1
ATOM 743 C CA . PHE A 1 92 ? -39.979 -19.061 -1.185 1.00 83.81 92 PHE A CA 1
ATOM 744 C C . PHE A 1 92 ? -38.897 -18.309 -1.974 1.00 83.81 92 PHE A C 1
ATOM 746 O O . PHE A 1 92 ? -39.056 -17.126 -2.275 1.00 83.81 92 PHE A O 1
ATOM 753 N N . ARG A 1 93 ? -37.787 -18.971 -2.328 1.00 85.62 93 ARG A N 1
ATOM 754 C CA . ARG A 1 93 ? -36.747 -18.367 -3.168 1.00 85.62 93 ARG A CA 1
ATOM 755 C C . ARG A 1 93 ? -37.209 -18.322 -4.619 1.00 85.62 93 ARG A C 1
ATOM 757 O O . ARG A 1 93 ? -37.531 -19.348 -5.212 1.00 85.62 93 ARG A O 1
ATOM 764 N N . LE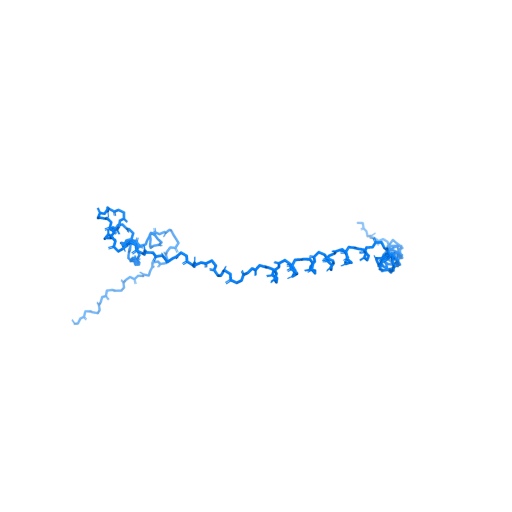U A 1 94 ? -37.158 -17.136 -5.221 1.00 82.25 94 LEU A N 1
ATOM 765 C CA . LEU A 1 94 ? -37.494 -16.938 -6.638 1.00 82.25 94 LEU A CA 1
ATOM 766 C C . LEU A 1 94 ? -36.583 -17.740 -7.578 1.00 82.25 94 LEU A C 1
ATOM 768 O O . LEU A 1 94 ? -36.998 -18.098 -8.678 1.00 82.25 94 LEU A O 1
ATOM 772 N N . GLU A 1 95 ? -35.376 -18.080 -7.116 1.00 83.62 95 GLU A N 1
ATOM 773 C CA . GLU A 1 95 ? -34.438 -18.957 -7.819 1.00 83.62 95 GLU A CA 1
ATOM 774 C C . GLU A 1 95 ? -35.046 -20.316 -8.172 1.00 83.62 95 GLU A C 1
ATOM 776 O O . GLU A 1 95 ? -34.610 -20.897 -9.151 1.00 83.62 95 GLU A O 1
ATOM 781 N N . LEU A 1 96 ? -36.069 -20.797 -7.449 1.00 79.31 96 LEU A N 1
ATOM 782 C CA . LEU A 1 96 ? -36.773 -22.050 -7.749 1.00 79.31 96 LEU A CA 1
ATOM 783 C C . LEU A 1 96 ? -37.641 -21.975 -9.021 1.00 79.31 96 LEU A C 1
ATOM 785 O O . LEU A 1 96 ? -37.932 -23.000 -9.635 1.00 79.31 96 LEU A O 1
ATOM 789 N N . TYR A 1 97 ? -38.035 -20.773 -9.443 1.00 81.56 97 TYR A N 1
ATOM 790 C CA . TYR A 1 97 ? -38.948 -20.555 -10.572 1.00 81.56 97 TYR A CA 1
ATOM 791 C C . TYR A 1 97 ? -38.253 -19.967 -11.811 1.00 81.56 97 TYR A C 1
ATOM 793 O O . TYR A 1 97 ? -38.916 -19.626 -12.790 1.00 81.56 97 TYR A O 1
ATOM 801 N N . GLY A 1 98 ? -36.922 -19.848 -11.790 1.00 82.50 98 GLY A N 1
ATOM 802 C CA . GLY A 1 98 ? -36.146 -19.320 -12.911 1.00 82.50 98 GLY A CA 1
ATOM 803 C C . GLY A 1 98 ? -36.107 -20.252 -14.138 1.00 82.50 98 GLY A C 1
ATOM 804 O O . GLY A 1 98 ? -36.282 -21.466 -14.011 1.00 82.50 98 GLY A O 1
ATOM 805 N N . PRO A 1 99 ? -35.803 -19.720 -15.339 1.00 81.81 99 PRO A N 1
ATOM 806 C CA . PRO A 1 99 ? -35.728 -20.508 -16.576 1.00 81.81 99 PRO A CA 1
ATOM 807 C C . PRO A 1 99 ? -34.604 -21.561 -16.580 1.00 81.81 99 PRO A C 1
ATOM 809 O O . PRO A 1 99 ? -34.643 -22.492 -17.378 1.00 81.81 99 PRO A O 1
ATOM 812 N N . TYR A 1 100 ? -33.622 -21.444 -15.680 1.00 81.12 100 TYR A N 1
ATOM 813 C CA . TYR A 1 100 ? -32.451 -22.327 -15.595 1.00 81.12 100 TYR A CA 1
ATOM 814 C C . TYR A 1 100 ? -32.546 -23.394 -14.493 1.00 81.12 100 TYR A C 1
ATOM 816 O O . TYR A 1 100 ? -31.567 -24.084 -14.207 1.00 81.12 100 TYR A O 1
ATOM 824 N N . VAL A 1 101 ? -33.707 -23.541 -13.851 1.00 80.94 101 VAL A N 1
ATOM 825 C CA . VAL A 1 101 ? -33.889 -24.516 -12.770 1.00 80.94 101 VAL A CA 1
ATOM 826 C C . VAL A 1 101 ? -34.074 -25.909 -13.353 1.00 80.94 101 VAL A C 1
ATOM 828 O O . VAL A 1 101 ? -35.004 -26.163 -14.120 1.00 80.94 101 VAL A O 1
ATOM 831 N N . LYS A 1 102 ? -33.203 -26.842 -12.958 1.00 78.75 102 LYS A N 1
ATOM 832 C CA . LYS A 1 102 ? -33.330 -28.258 -13.317 1.00 78.75 102 LYS A CA 1
ATOM 833 C C . LYS A 1 102 ? -34.546 -28.853 -12.605 1.00 78.75 102 LYS A C 1
ATOM 835 O O . LYS A 1 102 ? -34.499 -29.112 -11.406 1.00 78.75 102 LYS A O 1
ATOM 840 N N . LYS A 1 103 ? -35.634 -29.069 -13.346 1.00 77.56 103 LYS A N 1
ATOM 841 C CA . LYS A 1 103 ? -36.816 -29.789 -12.860 1.00 77.56 103 LYS A CA 1
ATOM 842 C C . LYS A 1 103 ? -36.560 -31.285 -12.991 1.00 77.56 103 LYS A C 1
ATOM 844 O O . LYS A 1 103 ? -36.455 -31.794 -14.103 1.00 77.56 103 LYS A O 1
ATOM 849 N N . TYR A 1 104 ? -36.442 -31.979 -11.867 1.00 76.06 104 TYR A N 1
ATOM 850 C CA . TYR A 1 104 ? -36.431 -33.438 -11.870 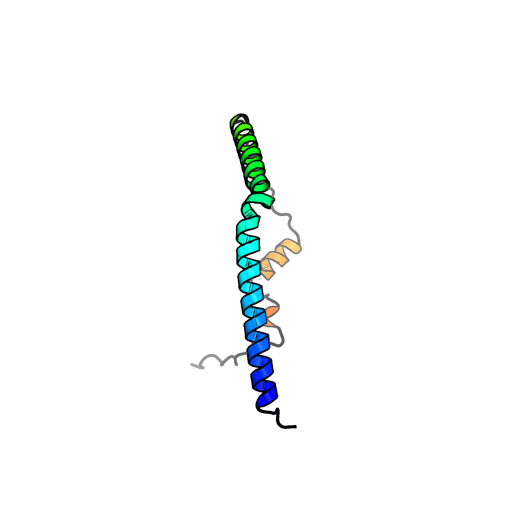1.00 76.06 104 TYR A CA 1
ATOM 851 C C . TYR A 1 104 ? -37.876 -33.951 -11.913 1.00 76.06 104 TYR A C 1
ATOM 853 O O . TYR A 1 104 ? -38.746 -33.337 -11.289 1.00 76.06 104 TYR A O 1
ATOM 861 N N . PRO A 1 105 ? -38.160 -35.042 -12.644 1.00 78.69 105 PRO A N 1
ATOM 862 C CA . PRO A 1 105 ? -39.467 -35.677 -12.576 1.00 78.69 105 PRO A CA 1
ATOM 863 C C . PRO A 1 105 ? -39.716 -36.145 -11.139 1.00 78.69 105 PRO A C 1
ATOM 865 O O . PRO A 1 105 ? -38.886 -36.835 -10.546 1.00 78.69 105 PRO A O 1
ATOM 868 N N . ILE A 1 106 ? -40.850 -35.741 -10.569 1.00 76.88 106 ILE A N 1
ATOM 869 C CA . ILE A 1 106 ? -41.311 -36.263 -9.283 1.00 76.88 106 ILE A CA 1
ATOM 870 C C . ILE A 1 106 ? -41.834 -37.667 -9.571 1.00 76.88 106 ILE A C 1
ATOM 872 O O . ILE A 1 106 ? -42.833 -37.823 -10.274 1.00 76.88 106 ILE A O 1
ATOM 876 N N . PHE A 1 107 ? -41.137 -38.686 -9.077 1.00 77.44 107 PHE A N 1
ATOM 877 C CA . PHE A 1 107 ? -41.648 -40.048 -9.147 1.00 77.44 107 PHE A CA 1
ATOM 878 C C . PHE A 1 107 ? -42.810 -40.187 -8.160 1.00 77.44 107 PHE A C 1
ATOM 880 O O . PHE A 1 107 ? -42.695 -39.704 -7.028 1.00 77.44 107 PHE A O 1
ATOM 887 N N . PRO A 1 108 ? -43.933 -40.805 -8.566 1.00 80.75 108 PRO A N 1
ATOM 888 C CA . PRO A 1 108 ? -44.994 -41.108 -7.622 1.00 80.75 108 PRO A CA 1
ATOM 889 C C . PRO A 1 108 ? -44.436 -42.007 -6.506 1.00 80.75 108 PRO A C 1
ATOM 891 O O . PRO A 1 108 ? -43.552 -42.829 -6.778 1.00 80.75 108 PRO A O 1
ATOM 894 N N . PRO A 1 109 ? -44.907 -41.850 -5.256 1.00 82.06 109 PRO A N 1
ATOM 895 C CA . PRO A 1 109 ? -44.523 -42.758 -4.185 1.00 82.06 109 PRO A CA 1
ATOM 896 C C . PRO A 1 109 ? -44.905 -44.203 -4.558 1.00 82.06 109 PRO A C 1
ATOM 898 O O . PRO A 1 109 ? -45.865 -44.393 -5.314 1.00 82.06 109 PRO A O 1
ATOM 901 N N . PRO A 1 110 ? -44.168 -45.217 -4.063 1.00 79.75 110 PRO A N 1
ATOM 902 C CA . PRO A 1 110 ? -44.513 -46.615 -4.288 1.00 79.75 110 PRO A CA 1
ATOM 903 C C . PRO A 1 110 ? -45.954 -46.881 -3.850 1.00 79.75 110 PRO A C 1
ATOM 905 O O . PRO A 1 110 ? -46.374 -46.428 -2.786 1.00 79.75 110 PRO A O 1
ATOM 908 N N . ILE A 1 111 ? -46.707 -47.574 -4.699 1.00 79.62 111 ILE A N 1
ATOM 909 C CA . ILE A 1 111 ? -48.022 -48.100 -4.342 1.00 79.62 111 ILE A CA 1
ATOM 910 C C . ILE A 1 111 ? -47.738 -49.388 -3.565 1.00 79.62 111 ILE A C 1
ATOM 912 O O . ILE A 1 111 ? -47.138 -50.299 -4.139 1.00 79.62 111 ILE A O 1
ATOM 916 N N . ASP A 1 112 ? -48.092 -49.411 -2.279 1.00 72.56 112 ASP A N 1
ATOM 917 C CA . ASP A 1 112 ? -48.076 -50.626 -1.449 1.00 72.56 112 ASP A CA 1
ATOM 918 C C . ASP A 1 112 ? -49.113 -51.653 -1.937 1.00 72.56 112 ASP A C 1
ATOM 920 O O . ASP A 1 112 ? -50.229 -51.234 -2.340 1.00 72.56 112 ASP A O 1
#

Foldseek 3Di:
DDDDPVVVVVVVVVVVVVVVVVVVVVVVCVVCCCVVPVVVVVVVVVVVVVVVVVVVVPPPPVPPPPPCPPPPPPDDPDPVVVVVVQCVDPVNPCVCVDPPHDDDDDDDPDDD

InterPro domains:
  IPR020339 Ciliary microtubule inner protein 1-like [PF14945] (12-101)
  IPR020339 Ciliary microtubule inner protein 1-like [PTHR31909] (11-102)

Organism: Thrips palmi (NCBI:txid161013)

pLDDT: mean 83.91, std 10.89, range [48.81, 97.44]

Secondary structure (DSSP, 8-state):
-PPPHHHHHHHHHHHHHHHHHHHHHHHHHHHHHHHHHHHHHHHHHHHHHHHHHHHHHS----PPP-------PPPP--HHHHHHHHHTSGGG-GGGGSTT------PPPP--

Sequence (112 aa):
MAVSDQDLKHFGVAAEEIWKARVVKEKLIASQWPVKWSWMVDEYNVMAKQLDELKNLRPVIGRPKPVEIRSCKPMPDTSSRVIGWLTNRPEFRLELYGPYVKKYPIFPPPID

Radius of gyration: 36.25 Å; chains: 1; bounding box: 71×62×77 Å